Protein AF-A0A2X1XYA1-F1 (afdb_monomer_lite)

Structure (mmCIF, N/CA/C/O backbone):
data_AF-A0A2X1XYA1-F1
#
_entry.id   AF-A0A2X1XYA1-F1
#
loop_
_atom_site.group_PDB
_atom_site.id
_atom_site.type_symbol
_atom_site.label_atom_id
_atom_site.label_alt_id
_atom_site.label_comp_id
_atom_site.label_asym_id
_atom_site.label_entity_id
_atom_site.label_seq_id
_atom_site.pdbx_PDB_ins_code
_atom_site.Cartn_x
_atom_site.Cartn_y
_atom_site.Cartn_z
_atom_site.occupancy
_atom_site.B_iso_or_equiv
_atom_site.auth_seq_id
_atom_site.auth_comp_id
_atom_site.auth_asym_id
_atom_site.auth_atom_id
_atom_site.pdbx_PDB_model_num
ATOM 1 N N . MET A 1 1 ? 36.782 4.237 -52.063 1.00 41.72 1 MET A N 1
ATOM 2 C CA . MET A 1 1 ? 37.119 5.560 -51.490 1.00 41.72 1 MET A CA 1
ATOM 3 C C . MET A 1 1 ? 38.190 5.357 -50.420 1.00 41.72 1 MET A C 1
ATOM 5 O O . MET A 1 1 ? 37.915 4.699 -49.426 1.00 41.72 1 MET A O 1
ATOM 9 N N . ASN A 1 2 ? 39.433 5.783 -50.671 1.00 56.69 2 ASN A N 1
ATOM 10 C CA . ASN A 1 2 ? 40.592 5.457 -49.827 1.00 56.69 2 ASN A CA 1
ATOM 11 C C . ASN A 1 2 ? 40.889 6.638 -48.884 1.00 56.69 2 ASN A C 1
ATOM 13 O O . ASN A 1 2 ? 41.585 7.576 -49.259 1.00 56.69 2 ASN A O 1
ATOM 17 N N . ILE A 1 3 ? 40.294 6.621 -47.689 1.00 61.41 3 ILE A N 1
ATOM 18 C CA . ILE A 1 3 ? 40.472 7.670 -46.668 1.00 61.41 3 ILE A CA 1
ATOM 19 C C . ILE A 1 3 ? 41.936 7.672 -46.209 1.00 61.41 3 ILE A C 1
ATOM 21 O O . ILE A 1 3 ? 42.466 6.617 -45.830 1.00 61.41 3 ILE A O 1
ATOM 25 N N . LYS A 1 4 ? 42.600 8.836 -46.244 1.00 61.94 4 LYS A N 1
ATOM 26 C CA . LYS A 1 4 ? 44.029 8.954 -45.912 1.00 61.94 4 LYS A CA 1
ATOM 27 C C . LYS A 1 4 ? 44.260 8.590 -44.438 1.00 61.94 4 LYS A C 1
ATOM 29 O O . LYS A 1 4 ? 43.433 8.850 -43.568 1.00 61.94 4 LYS A O 1
ATOM 34 N N . ARG A 1 5 ? 45.413 7.985 -44.121 1.00 59.44 5 ARG A N 1
ATOM 35 C CA . ARG A 1 5 ? 45.723 7.427 -42.781 1.00 59.44 5 ARG A CA 1
ATOM 36 C C . ARG A 1 5 ? 45.625 8.457 -41.635 1.00 59.44 5 ARG A C 1
ATOM 38 O O . ARG A 1 5 ? 45.355 8.060 -40.505 1.00 59.44 5 ARG A O 1
ATOM 45 N N . GLY A 1 6 ? 45.810 9.751 -41.923 1.00 60.94 6 GLY A N 1
ATOM 46 C CA . GLY A 1 6 ? 45.627 10.856 -40.968 1.00 60.94 6 GLY A CA 1
ATOM 47 C C . GLY A 1 6 ? 44.160 11.189 -40.667 1.00 60.94 6 GLY A C 1
ATOM 48 O O . GLY A 1 6 ? 43.808 11.394 -39.509 1.00 60.94 6 GLY A O 1
ATOM 49 N N . GLU A 1 7 ? 43.283 11.131 -41.671 1.00 61.81 7 GLU A N 1
ATOM 50 C CA . GLU A 1 7 ? 41.839 11.371 -41.517 1.00 61.81 7 GLU A CA 1
ATOM 51 C C . GLU A 1 7 ? 41.179 10.267 -40.682 1.00 61.81 7 GLU A C 1
ATOM 53 O O . GLU A 1 7 ? 40.334 10.550 -39.838 1.00 61.81 7 GLU A O 1
ATOM 58 N N . LYS A 1 8 ? 41.634 9.010 -40.817 1.00 63.38 8 LYS A N 1
ATOM 59 C CA . LYS A 1 8 ? 41.148 7.895 -39.980 1.00 63.38 8 LYS A CA 1
ATOM 60 C C . LYS A 1 8 ? 41.408 8.112 -38.485 1.00 63.38 8 LYS A C 1
ATOM 62 O O . LYS A 1 8 ? 40.563 7.756 -37.671 1.00 63.38 8 LYS A O 1
ATOM 67 N N . LYS A 1 9 ? 42.553 8.703 -38.114 1.00 68.94 9 LYS A N 1
ATOM 68 C CA . LYS A 1 9 ? 42.864 9.033 -36.710 1.00 68.94 9 LYS A CA 1
ATOM 69 C C . LYS A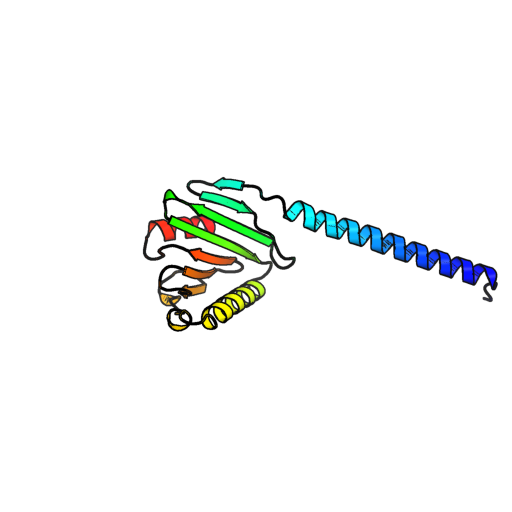 1 9 ? 41.982 10.169 -36.193 1.00 68.94 9 LYS A C 1
ATOM 71 O O . LYS A 1 9 ? 41.521 10.103 -35.060 1.00 68.94 9 LYS A O 1
ATOM 76 N N . PHE A 1 10 ? 41.720 11.170 -37.033 1.00 73.94 10 PHE A N 1
ATOM 77 C CA . PHE A 1 10 ? 40.863 12.302 -36.683 1.00 73.94 10 PHE A CA 1
ATOM 78 C C . PHE A 1 10 ? 39.404 11.877 -36.467 1.00 73.94 10 PHE A C 1
ATOM 80 O O . PHE A 1 10 ? 38.796 12.264 -35.474 1.00 73.94 10 PHE A O 1
ATOM 87 N N . ILE A 1 11 ? 38.875 11.002 -37.331 1.00 78.44 11 ILE A N 1
ATOM 88 C CA . ILE A 1 11 ? 37.535 10.412 -37.176 1.00 78.44 11 ILE A CA 1
ATOM 89 C C . ILE A 1 11 ? 37.436 9.639 -35.855 1.00 78.44 11 ILE A C 1
ATOM 91 O O . ILE A 1 11 ? 36.459 9.785 -35.128 1.00 78.44 11 ILE A O 1
ATOM 95 N N . LEU A 1 12 ? 38.459 8.852 -35.511 1.00 76.50 12 LEU A N 1
ATOM 96 C CA . LEU A 1 12 ? 38.446 8.028 -34.302 1.00 76.50 12 LEU A CA 1
ATOM 97 C C . LEU A 1 12 ? 38.504 8.881 -33.024 1.00 76.50 12 LEU A C 1
ATOM 99 O O . LEU A 1 12 ? 37.744 8.636 -32.092 1.00 76.50 12 LEU A O 1
ATOM 103 N N . ILE A 1 13 ? 39.334 9.929 -33.007 1.00 80.81 13 ILE A N 1
ATOM 104 C CA . ILE A 1 13 ? 39.390 10.899 -31.900 1.00 80.81 13 ILE A CA 1
ATOM 105 C C . ILE A 1 13 ? 38.060 11.655 -31.776 1.00 80.81 13 ILE A C 1
ATOM 107 O O . ILE A 1 13 ? 37.525 11.781 -30.677 1.00 80.81 13 ILE A O 1
ATOM 111 N N . SER A 1 14 ? 37.490 12.103 -32.897 1.00 80.81 14 SER A N 1
ATOM 112 C CA . SER A 1 14 ? 36.190 12.781 -32.924 1.00 80.81 14 SER A CA 1
ATOM 113 C C . SER A 1 14 ? 35.069 11.890 -32.381 1.00 80.81 14 SER A C 1
ATOM 115 O O . SER A 1 14 ? 34.253 12.359 -31.592 1.00 80.81 14 SER A O 1
ATOM 117 N N . MET A 1 15 ? 35.070 10.597 -32.716 1.00 84.38 15 MET A N 1
ATOM 118 C CA . MET A 1 15 ? 34.082 9.639 -32.215 1.00 84.38 15 MET A CA 1
ATOM 119 C C . MET A 1 15 ? 34.188 9.440 -30.697 1.00 84.38 15 MET A C 1
ATOM 121 O O . MET A 1 15 ? 33.169 9.407 -30.013 1.00 84.38 15 MET A O 1
ATOM 125 N N . VAL A 1 16 ? 35.408 9.368 -30.151 1.00 83.75 16 VAL A N 1
ATOM 126 C CA . VAL A 1 16 ? 35.635 9.260 -28.697 1.00 83.75 16 VAL A CA 1
ATOM 127 C C . VAL A 1 16 ? 35.144 10.511 -27.964 1.00 83.75 16 VAL A C 1
ATOM 129 O O . VAL A 1 16 ? 34.486 10.401 -26.930 1.00 83.75 16 VAL A O 1
ATOM 132 N N . ILE A 1 17 ? 35.405 11.699 -28.517 1.00 83.50 17 ILE A N 1
ATOM 133 C CA . ILE A 1 17 ? 34.920 12.968 -27.956 1.00 83.50 17 ILE A CA 1
ATOM 134 C C . ILE A 1 17 ? 33.387 13.021 -27.989 1.00 83.50 17 ILE A C 1
ATOM 136 O O . ILE A 1 17 ? 32.768 13.418 -27.003 1.00 83.50 17 ILE A O 1
ATOM 140 N N . LEU A 1 18 ? 32.767 12.571 -29.084 1.00 84.81 18 LEU A N 1
ATOM 141 C CA . LEU A 1 18 ? 31.311 12.549 -29.230 1.00 84.81 18 LEU A CA 1
ATOM 142 C C . LEU A 1 18 ? 30.649 11.614 -28.208 1.00 84.81 18 LEU A C 1
ATOM 144 O O . LEU A 1 18 ? 29.674 11.996 -27.566 1.00 84.81 18 LEU A O 1
ATOM 148 N N . ILE A 1 19 ? 31.208 10.414 -28.016 1.00 84.12 19 ILE A N 1
ATOM 149 C CA . ILE A 1 19 ? 30.728 9.456 -27.011 1.00 84.12 19 ILE A CA 1
ATOM 150 C C . ILE A 1 19 ? 30.841 10.063 -25.609 1.00 84.12 19 ILE A C 1
ATOM 152 O O . ILE A 1 19 ? 29.881 9.992 -24.850 1.00 84.12 19 ILE A O 1
ATOM 156 N N . SER A 1 20 ? 31.967 10.710 -25.291 1.00 79.69 20 SER A N 1
ATOM 157 C CA . SER A 1 20 ? 32.172 11.384 -24.001 1.00 79.69 20 SER A CA 1
ATOM 158 C C . SER A 1 20 ? 31.161 12.512 -23.756 1.00 79.69 20 SER A C 1
ATOM 160 O O . SER A 1 20 ? 30.633 12.656 -22.656 1.00 79.69 20 SER A O 1
ATOM 162 N N . LEU A 1 21 ? 30.834 13.304 -24.780 1.00 80.50 21 LEU A N 1
ATOM 163 C CA . LEU A 1 21 ? 29.815 14.352 -24.670 1.00 80.50 21 LEU A CA 1
ATOM 164 C C . LEU A 1 21 ? 28.423 13.764 -24.404 1.00 80.50 21 LEU A C 1
ATOM 166 O O . LEU A 1 21 ? 27.725 14.223 -23.502 1.00 80.50 21 LEU A O 1
ATOM 170 N N . ILE A 1 22 ? 28.035 12.724 -25.146 1.00 78.62 22 ILE A N 1
ATOM 171 C CA . ILE A 1 22 ? 26.722 12.079 -25.001 1.00 78.62 22 ILE A CA 1
ATOM 172 C C . ILE A 1 22 ? 26.574 11.433 -23.619 1.00 78.62 22 ILE A C 1
ATOM 174 O O . ILE A 1 22 ? 25.522 11.571 -22.988 1.00 78.62 22 ILE A O 1
ATOM 178 N N . THR A 1 23 ? 27.612 10.756 -23.120 1.00 75.00 23 THR A N 1
ATOM 179 C CA . THR A 1 23 ? 27.566 10.133 -21.791 1.00 75.00 23 THR A CA 1
ATOM 180 C C . THR A 1 23 ? 27.468 11.178 -20.687 1.00 75.00 23 THR A C 1
ATOM 182 O O . THR A 1 23 ? 26.640 11.014 -19.797 1.00 75.00 23 THR A O 1
ATOM 185 N N . ASN A 1 24 ? 28.215 12.285 -20.764 1.00 74.12 24 ASN A N 1
ATOM 186 C CA . ASN A 1 24 ? 28.138 13.356 -19.765 1.00 74.12 24 ASN A CA 1
ATOM 187 C C . ASN A 1 24 ? 26.753 14.025 -19.715 1.00 74.12 24 ASN A C 1
ATOM 189 O O . ASN A 1 24 ? 26.208 14.210 -18.628 1.00 74.12 24 ASN A O 1
ATOM 193 N N . VAL A 1 25 ? 26.139 14.322 -20.867 1.00 72.00 25 VAL A N 1
ATOM 194 C CA . VAL A 1 25 ? 24.772 14.883 -20.921 1.00 72.00 25 VAL A CA 1
ATOM 195 C C . VAL A 1 25 ? 23.742 13.890 -20.370 1.00 72.00 25 VAL A C 1
ATOM 197 O O . VAL A 1 25 ? 22.840 14.263 -19.617 1.00 72.00 25 VAL A O 1
ATOM 200 N N . SER A 1 26 ? 23.891 12.604 -20.692 1.00 65.25 26 SER A N 1
ATOM 201 C CA . SER A 1 26 ? 22.994 11.554 -20.194 1.00 65.25 26 SER A CA 1
ATOM 202 C C . SER A 1 26 ? 23.119 11.370 -18.678 1.00 65.25 26 SER A C 1
ATOM 204 O O . SER A 1 26 ? 22.113 11.249 -17.987 1.00 65.25 26 SER A O 1
ATOM 206 N N . ILE A 1 27 ? 24.340 11.404 -18.138 1.00 71.69 27 ILE A N 1
ATOM 207 C CA . ILE A 1 27 ? 24.586 11.316 -16.693 1.00 71.69 27 ILE A CA 1
ATOM 208 C C . ILE A 1 27 ? 24.001 12.536 -15.978 1.00 71.69 27 ILE A C 1
ATOM 210 O O . ILE A 1 27 ? 23.319 12.367 -14.974 1.00 71.69 27 ILE A O 1
ATOM 214 N N . PHE A 1 28 ? 24.194 13.745 -16.510 1.00 66.44 28 PHE A N 1
ATOM 215 C CA . PHE A 1 28 ? 23.651 14.966 -15.914 1.00 66.44 28 PHE A CA 1
ATOM 216 C C . PHE A 1 28 ? 22.116 14.955 -15.860 1.00 66.44 28 PHE A C 1
ATOM 218 O O . PHE A 1 28 ? 21.537 15.207 -14.810 1.00 66.44 28 PHE A O 1
ATOM 225 N N . THR A 1 29 ? 21.449 14.582 -16.957 1.00 63.75 29 THR A N 1
ATOM 226 C CA . THR A 1 29 ? 19.974 14.495 -17.003 1.00 63.75 29 THR A CA 1
ATOM 227 C C . THR A 1 29 ? 19.400 13.398 -16.107 1.00 63.75 29 THR A C 1
ATOM 229 O O . THR A 1 29 ? 18.295 13.549 -15.584 1.00 63.75 29 THR A O 1
ATOM 232 N N . LEU A 1 30 ? 20.130 12.296 -15.915 1.00 61.66 30 LEU A N 1
ATOM 233 C CA . LEU A 1 30 ? 19.761 11.268 -14.948 1.00 61.66 30 LEU A CA 1
ATOM 234 C C . LEU A 1 30 ? 19.928 11.790 -13.522 1.00 61.66 30 LEU A C 1
ATOM 236 O O . LEU A 1 30 ? 18.967 11.726 -12.762 1.00 61.66 30 LEU A O 1
ATOM 240 N N . ILE A 1 31 ? 21.099 12.337 -13.177 1.00 62.03 31 ILE A N 1
ATOM 241 C CA . ILE A 1 31 ? 21.386 12.865 -11.835 1.00 62.03 31 ILE A CA 1
ATOM 242 C C . ILE A 1 31 ? 20.359 13.923 -11.447 1.00 62.03 31 ILE A C 1
ATOM 244 O O . ILE A 1 31 ? 19.774 13.784 -10.383 1.00 62.03 31 ILE A O 1
ATOM 248 N N . ASP A 1 32 ? 20.076 14.895 -12.315 1.00 57.03 32 ASP A N 1
ATOM 249 C CA . ASP A 1 32 ? 19.114 15.967 -12.042 1.00 57.03 32 ASP A CA 1
ATOM 250 C C . ASP A 1 32 ? 17.717 15.407 -11.711 1.00 57.03 32 ASP A C 1
ATOM 252 O O . ASP A 1 32 ? 17.142 15.705 -10.664 1.00 57.03 32 ASP A O 1
ATOM 256 N N . LYS A 1 33 ? 17.226 14.450 -12.515 1.00 58.03 33 LYS A N 1
ATOM 257 C CA . LYS A 1 33 ? 15.961 13.741 -12.246 1.00 58.03 33 LYS A CA 1
ATOM 258 C C . LYS A 1 33 ? 15.957 12.942 -10.937 1.00 58.03 33 LYS A C 1
ATOM 260 O O . LYS A 1 33 ? 14.875 12.724 -10.385 1.00 58.03 33 LYS A O 1
ATOM 265 N N . PHE A 1 34 ? 17.118 12.478 -10.470 1.00 54.47 34 PHE A N 1
ATOM 266 C CA . PHE A 1 34 ? 17.265 11.769 -9.195 1.00 54.47 34 PHE A CA 1
ATOM 267 C C . PHE A 1 34 ? 17.405 12.734 -8.007 1.00 54.47 34 PHE A C 1
ATOM 269 O O . PHE A 1 34 ? 16.831 12.468 -6.954 1.00 54.47 34 PHE A O 1
ATOM 276 N N . SER A 1 35 ? 18.108 13.863 -8.155 1.00 51.34 35 SER A N 1
ATOM 277 C CA . SER A 1 35 ? 18.333 14.828 -7.072 1.00 51.34 35 SER A CA 1
ATOM 278 C C . SER A 1 35 ? 17.074 15.604 -6.697 1.00 51.34 35 SER A C 1
ATOM 280 O O . SER A 1 35 ? 16.776 15.701 -5.511 1.00 51.34 35 SER A O 1
ATOM 282 N N . THR A 1 36 ? 16.263 16.058 -7.661 1.00 51.28 36 THR A N 1
ATOM 283 C CA . THR A 1 36 ? 14.990 16.746 -7.351 1.00 51.28 36 THR A CA 1
ATOM 284 C C . THR A 1 36 ? 13.933 15.797 -6.767 1.00 51.28 36 THR A C 1
ATOM 286 O O . THR A 1 36 ? 12.901 16.236 -6.271 1.00 51.28 36 THR A O 1
ATOM 289 N N . SER A 1 37 ? 14.145 14.475 -6.824 1.00 50.06 37 SER A N 1
ATOM 290 C CA . SER A 1 37 ? 13.229 13.506 -6.209 1.00 50.06 37 SER A CA 1
ATOM 291 C C . SER A 1 37 ? 13.503 13.235 -4.729 1.00 50.06 37 SER A C 1
ATOM 293 O O . SER A 1 37 ? 12.702 12.542 -4.111 1.00 50.06 37 SER A O 1
ATOM 295 N N . ASN A 1 38 ? 14.603 13.774 -4.190 1.00 48.91 38 ASN A N 1
ATOM 296 C CA . ASN A 1 38 ? 15.087 13.499 -2.835 1.00 48.91 38 ASN A CA 1
ATOM 297 C C . ASN A 1 38 ? 14.912 14.683 -1.867 1.00 48.91 38 ASN A C 1
ATOM 299 O O . ASN A 1 38 ? 15.355 14.597 -0.723 1.00 48.91 38 ASN A O 1
ATOM 303 N N . GLU A 1 39 ? 14.301 15.792 -2.296 1.00 53.09 39 GLU A N 1
ATOM 304 C CA . GLU A 1 39 ? 13.872 16.825 -1.353 1.00 53.09 39 GLU A CA 1
ATOM 305 C C . GLU A 1 39 ? 12.695 16.275 -0.540 1.00 53.09 39 GLU A C 1
ATOM 307 O O . GLU A 1 39 ? 11.625 15.969 -1.073 1.00 53.09 39 GLU A O 1
ATOM 312 N N . ILE A 1 40 ? 12.943 16.089 0.758 1.00 56.09 40 ILE A N 1
ATOM 313 C CA . ILE A 1 40 ? 11.951 15.685 1.752 1.00 56.09 40 ILE A CA 1
ATOM 314 C C . ILE A 1 40 ? 11.046 16.896 1.985 1.00 56.09 40 ILE A C 1
ATOM 316 O O . ILE A 1 40 ? 11.225 17.668 2.925 1.00 56.09 40 ILE A O 1
ATOM 320 N N . GLU A 1 41 ? 10.107 17.107 1.073 1.00 63.16 41 GLU A N 1
ATOM 321 C CA . GLU A 1 41 ? 9.025 18.060 1.267 1.00 63.16 41 GLU A CA 1
ATOM 322 C C . GLU A 1 41 ? 8.018 17.432 2.231 1.00 63.16 41 GLU A C 1
ATOM 324 O O . GLU A 1 41 ? 7.432 16.380 1.947 1.00 63.16 41 GLU A O 1
ATOM 329 N N . SER A 1 42 ? 7.854 18.063 3.394 1.00 74.06 42 SER A N 1
ATOM 330 C CA . SER A 1 42 ? 6.784 17.745 4.327 1.00 74.06 42 SER A CA 1
ATOM 331 C C . SER A 1 42 ? 5.634 18.733 4.147 1.00 74.06 42 SER A C 1
ATOM 333 O O . SER A 1 42 ? 5.821 19.949 4.090 1.00 74.06 42 SER A O 1
ATOM 335 N N . GLN A 1 43 ? 4.421 18.204 4.038 1.00 81.12 43 GLN A N 1
ATOM 336 C CA . GLN A 1 43 ? 3.196 18.978 3.905 1.00 81.12 43 GLN A CA 1
ATOM 337 C C . GLN A 1 43 ? 2.183 18.487 4.933 1.00 81.12 43 GLN A C 1
ATOM 339 O O . GLN A 1 43 ? 1.987 17.286 5.106 1.00 81.12 43 GLN A O 1
ATOM 344 N N . VAL A 1 44 ? 1.500 19.416 5.596 1.00 81.25 44 VAL A N 1
ATOM 345 C CA . VAL A 1 44 ? 0.362 19.076 6.456 1.00 81.25 44 VAL A CA 1
ATOM 346 C C . VAL A 1 44 ? -0.860 18.840 5.568 1.00 81.25 44 VAL A C 1
ATOM 348 O O . VAL A 1 44 ? -1.262 19.728 4.814 1.00 81.25 44 VAL A O 1
ATOM 351 N N . VAL A 1 45 ? -1.435 17.641 5.639 1.00 77.44 45 VAL A N 1
ATOM 352 C CA . VAL A 1 45 ? -2.626 17.227 4.889 1.00 77.44 45 VAL A CA 1
ATOM 353 C C . VAL A 1 45 ? -3.660 16.727 5.893 1.00 77.44 45 VAL A C 1
ATOM 355 O O . VAL A 1 45 ? -3.605 15.585 6.343 1.00 77.44 45 VAL A O 1
ATOM 358 N N . GLY A 1 46 ? -4.593 17.602 6.276 1.00 78.56 46 GLY A N 1
ATOM 359 C CA . GLY A 1 46 ? -5.556 17.301 7.339 1.00 78.56 46 GLY A CA 1
ATOM 360 C C . GLY A 1 46 ? -4.853 17.032 8.673 1.00 78.56 46 GLY A C 1
ATOM 361 O O . GLY A 1 46 ? -4.051 17.851 9.116 1.00 78.56 46 GLY A O 1
ATOM 362 N N . ASP A 1 47 ? -5.139 15.875 9.275 1.00 83.12 47 ASP A N 1
ATOM 363 C CA . ASP A 1 47 ? -4.518 15.400 10.522 1.00 83.12 47 ASP A CA 1
ATOM 364 C C . ASP A 1 47 ? -3.186 14.641 10.292 1.00 83.12 47 ASP A C 1
ATOM 366 O O . ASP A 1 47 ? -2.622 14.088 11.241 1.00 83.12 47 ASP A O 1
ATOM 370 N N . PHE A 1 48 ? -2.670 14.598 9.053 1.00 87.19 48 PHE A N 1
ATOM 371 C CA . PHE A 1 48 ? -1.415 13.923 8.706 1.00 87.19 48 PHE A CA 1
ATOM 372 C C . PHE A 1 48 ? -0.290 14.899 8.378 1.00 87.19 48 PHE A C 1
ATOM 374 O O . PHE A 1 48 ? -0.470 15.908 7.693 1.00 87.19 48 PHE A O 1
ATOM 381 N N . ILE A 1 49 ? 0.918 14.509 8.769 1.00 89.19 49 ILE A N 1
ATOM 382 C CA . ILE A 1 49 ? 2.154 14.999 8.175 1.00 89.19 49 ILE A CA 1
ATOM 383 C C . ILE A 1 49 ? 2.479 14.064 7.011 1.00 89.19 49 ILE A C 1
ATOM 385 O O . ILE A 1 49 ? 2.800 12.892 7.214 1.00 89.19 49 ILE A O 1
ATOM 389 N N . LYS A 1 50 ? 2.360 14.581 5.787 1.00 90.56 50 LYS A N 1
ATOM 390 C CA . LYS A 1 50 ? 2.759 13.894 4.562 1.00 90.56 50 LYS A CA 1
ATOM 391 C C . LYS A 1 50 ? 4.219 14.214 4.272 1.00 90.56 50 LYS A C 1
ATOM 393 O O . LYS A 1 50 ? 4.563 15.379 4.105 1.00 90.56 50 LYS A O 1
ATOM 398 N N . THR A 1 51 ? 5.044 13.191 4.136 1.00 88.75 51 THR A N 1
ATOM 399 C CA . THR A 1 51 ? 6.462 13.301 3.808 1.00 88.75 51 THR A CA 1
ATOM 400 C C . THR A 1 51 ? 6.743 12.521 2.537 1.00 88.75 51 THR A C 1
ATOM 402 O O . THR A 1 51 ? 6.415 11.339 2.439 1.00 88.75 51 THR A O 1
ATOM 405 N N . LYS A 1 52 ? 7.361 13.169 1.552 1.00 86.31 52 LYS A N 1
ATOM 406 C CA . LYS A 1 52 ? 7.773 12.494 0.321 1.00 86.31 52 LYS A CA 1
ATOM 407 C C . LYS A 1 52 ? 8.975 11.588 0.589 1.00 86.31 52 LYS A C 1
ATOM 409 O O . LYS A 1 52 ? 9.972 12.029 1.157 1.00 86.31 52 LYS A O 1
ATOM 414 N N . GLU A 1 53 ? 8.887 10.332 0.171 1.00 82.44 53 GLU A N 1
ATOM 415 C CA . GLU A 1 53 ? 9.974 9.363 0.293 1.00 82.44 53 GLU A CA 1
ATOM 416 C C . GLU A 1 53 ? 10.704 9.145 -1.037 1.00 82.44 53 GLU A C 1
ATOM 418 O O . GLU A 1 53 ? 10.196 9.420 -2.129 1.00 82.44 53 GLU A O 1
ATOM 423 N N . ASN A 1 54 ? 11.914 8.588 -0.942 1.00 76.19 54 ASN A N 1
ATOM 424 C CA . ASN A 1 54 ? 12.707 8.220 -2.108 1.00 76.19 54 ASN A CA 1
ATOM 425 C C . ASN A 1 54 ? 11.930 7.256 -3.009 1.00 76.19 54 ASN A C 1
ATOM 427 O O . ASN A 1 54 ? 11.488 6.185 -2.587 1.00 76.19 54 ASN A O 1
ATOM 431 N N . ARG A 1 55 ? 11.834 7.612 -4.290 1.00 76.62 55 ARG A N 1
ATOM 432 C CA . ARG A 1 55 ? 11.133 6.816 -5.297 1.00 76.62 55 ARG A CA 1
ATOM 433 C C . ARG A 1 55 ? 12.100 6.012 -6.164 1.00 76.62 55 ARG A C 1
ATOM 435 O O . ARG A 1 55 ? 13.208 6.440 -6.476 1.00 76.62 55 ARG A O 1
ATOM 442 N N . SER A 1 56 ? 11.647 4.847 -6.610 1.00 77.62 56 SER A N 1
ATOM 443 C CA . SER A 1 56 ? 12.290 4.069 -7.669 1.00 77.62 56 SER A CA 1
ATOM 444 C C . SER A 1 56 ? 11.845 4.559 -9.054 1.00 77.62 56 SER A C 1
ATOM 446 O O . SER A 1 56 ? 10.806 5.195 -9.209 1.00 77.62 56 SER A O 1
ATOM 448 N N . PHE A 1 57 ? 12.578 4.194 -10.108 1.00 78.19 57 PHE A N 1
ATOM 449 C CA . PHE A 1 57 ? 12.152 4.447 -11.491 1.00 78.19 57 PHE A CA 1
ATOM 450 C C . PHE A 1 57 ? 10.802 3.787 -11.840 1.00 78.19 57 PHE A C 1
ATOM 452 O O . PHE A 1 57 ? 10.100 4.241 -12.746 1.00 78.19 57 PHE A O 1
ATOM 459 N N . LEU A 1 58 ? 10.441 2.707 -11.142 1.00 85.44 58 LEU A N 1
ATOM 460 C CA . LEU A 1 58 ? 9.198 1.956 -11.361 1.00 85.44 58 LEU A CA 1
ATOM 461 C C . LEU A 1 58 ? 7.991 2.534 -10.600 1.00 85.44 58 LEU A C 1
ATOM 463 O O . LEU A 1 58 ? 6.857 2.139 -10.867 1.00 85.44 58 LEU A O 1
ATOM 467 N N . THR A 1 59 ? 8.236 3.470 -9.682 1.00 87.44 59 THR A N 1
ATOM 468 C CA . THR A 1 59 ? 7.217 4.135 -8.859 1.00 87.44 59 THR A CA 1
ATOM 469 C C . THR A 1 59 ? 6.931 5.533 -9.400 1.00 87.44 59 THR A C 1
ATOM 471 O O . THR A 1 59 ? 7.853 6.249 -9.796 1.00 87.44 59 THR A O 1
ATOM 474 N N . GLU A 1 60 ? 5.664 5.927 -9.418 1.00 88.50 60 GLU A N 1
ATOM 475 C CA . GLU A 1 60 ? 5.229 7.284 -9.762 1.00 88.50 60 GLU A CA 1
ATOM 476 C C . GLU A 1 60 ? 5.393 8.216 -8.558 1.00 88.50 60 GLU A C 1
ATOM 478 O O . GLU A 1 60 ? 6.026 9.275 -8.671 1.00 88.50 60 GLU A O 1
ATOM 483 N N . SER A 1 61 ? 4.929 7.761 -7.390 1.00 89.06 61 SER A N 1
ATOM 484 C CA . SER A 1 61 ? 5.098 8.424 -6.098 1.00 89.06 61 SER A CA 1
ATOM 485 C C . SER A 1 61 ? 5.324 7.419 -4.963 1.00 89.06 61 SER A C 1
ATOM 487 O O . SER A 1 61 ? 4.924 6.255 -5.043 1.00 89.06 61 SER A O 1
ATOM 489 N N . CYS A 1 62 ? 5.998 7.887 -3.914 1.00 91.12 62 CYS A N 1
ATOM 490 C CA . CYS A 1 62 ? 6.164 7.193 -2.644 1.00 91.12 62 CYS A CA 1
ATOM 491 C C . CYS A 1 62 ? 6.018 8.251 -1.552 1.00 91.12 62 CYS A C 1
ATOM 493 O O . CYS A 1 62 ? 6.857 9.143 -1.448 1.00 91.12 62 CYS A O 1
ATOM 495 N N . ASP A 1 63 ? 4.928 8.185 -0.800 1.00 93.06 63 ASP A N 1
ATOM 496 C CA . ASP A 1 63 ? 4.571 9.176 0.208 1.00 93.06 63 ASP A CA 1
ATOM 497 C C . ASP A 1 63 ? 4.324 8.464 1.541 1.00 93.06 63 ASP A C 1
ATOM 499 O O . ASP A 1 63 ? 3.665 7.425 1.579 1.00 93.06 63 ASP A O 1
ATOM 503 N N . TYR A 1 64 ? 4.823 9.030 2.633 1.00 93.00 64 TYR A N 1
ATOM 504 C CA . TYR A 1 64 ? 4.552 8.570 3.989 1.00 93.00 64 TYR A CA 1
ATOM 505 C C . TYR A 1 64 ? 3.624 9.553 4.696 1.00 93.00 64 TYR A C 1
ATOM 507 O O . TYR A 1 64 ? 3.908 10.746 4.757 1.00 93.00 64 TYR A O 1
ATOM 515 N N . TYR A 1 65 ? 2.513 9.059 5.224 1.00 92.62 65 TYR A N 1
ATOM 516 C CA . TYR A 1 65 ? 1.522 9.818 5.971 1.00 92.62 65 TYR A CA 1
ATOM 517 C C . TYR A 1 65 ? 1.601 9.386 7.431 1.00 92.62 65 TYR A C 1
ATOM 519 O O . TYR A 1 65 ? 1.415 8.213 7.734 1.00 92.62 65 TYR A O 1
ATOM 527 N N . SER A 1 66 ? 1.864 10.328 8.331 1.00 92.69 66 SER A N 1
ATOM 528 C CA . SER A 1 66 ? 1.941 10.068 9.770 1.00 92.69 66 SER A CA 1
ATOM 529 C C . SER A 1 66 ? 0.943 10.937 10.518 1.00 92.69 66 SER A C 1
ATOM 531 O O . SER A 1 66 ? 0.951 12.155 10.343 1.00 92.69 66 SER A O 1
ATOM 533 N N . SER A 1 67 ? 0.118 10.339 11.372 1.00 90.38 67 SER A N 1
ATOM 534 C CA . SER A 1 67 ? -0.770 11.063 12.282 1.00 90.38 67 SER A CA 1
ATOM 535 C C . SER A 1 67 ? -0.541 10.598 13.714 1.00 90.38 67 SER A C 1
ATOM 537 O O . SER A 1 67 ? -0.921 9.491 14.081 1.00 90.38 67 SER A O 1
ATOM 539 N N . GLU A 1 68 ? 0.049 11.465 14.540 1.00 86.25 68 GLU A N 1
ATOM 540 C CA . GLU A 1 68 ? 0.220 11.196 15.977 1.00 86.25 68 GLU A CA 1
ATOM 541 C C . GLU A 1 68 ? -1.127 11.120 16.705 1.00 86.25 68 GLU A C 1
ATOM 543 O O . GLU A 1 68 ? -1.287 10.376 17.665 1.00 86.25 68 GLU A O 1
ATOM 548 N N . LYS A 1 69 ? -2.122 11.880 16.234 1.00 84.62 69 LYS A N 1
ATOM 549 C CA . LYS A 1 69 ? -3.457 11.943 16.836 1.00 84.62 69 LYS A CA 1
ATOM 550 C C . LYS A 1 69 ? -4.228 10.630 16.692 1.00 84.62 69 LYS A C 1
ATOM 552 O O . LYS A 1 69 ? -5.000 10.292 17.585 1.00 84.62 69 LYS A O 1
ATOM 557 N N . ASN A 1 70 ? -4.033 9.935 15.573 1.00 81.44 70 ASN A N 1
ATOM 558 C CA . ASN A 1 70 ? -4.733 8.695 15.244 1.00 81.44 70 ASN A CA 1
ATOM 559 C C . ASN A 1 70 ? -3.848 7.449 15.416 1.00 81.44 70 ASN A C 1
ATOM 561 O O . ASN A 1 70 ? -4.295 6.369 15.049 1.00 81.44 70 ASN A O 1
ATOM 565 N N . ASP A 1 71 ? -2.615 7.604 15.920 1.00 87.94 71 ASP A N 1
ATOM 566 C CA . ASP A 1 71 ? -1.600 6.540 15.999 1.00 87.94 71 ASP A CA 1
ATOM 567 C C . ASP A 1 71 ? -1.509 5.723 14.694 1.00 87.94 71 ASP A C 1
ATOM 569 O O . ASP A 1 71 ? -1.629 4.500 14.672 1.00 87.94 71 ASP A O 1
ATOM 573 N N . LEU A 1 72 ? -1.402 6.444 13.568 1.00 91.75 72 LEU A N 1
ATOM 574 C CA . LEU A 1 72 ? -1.517 5.873 12.227 1.00 91.75 72 LEU A CA 1
ATOM 575 C C . LEU A 1 72 ? -0.347 6.298 11.338 1.00 91.75 72 LEU A C 1
ATOM 577 O O . LEU A 1 72 ? -0.131 7.490 11.088 1.00 91.75 72 LEU A O 1
ATOM 581 N N . GLY A 1 73 ? 0.365 5.305 10.810 1.00 94.00 73 GLY A N 1
ATOM 582 C CA . GLY A 1 73 ? 1.385 5.451 9.776 1.00 94.00 73 GLY A CA 1
ATOM 583 C C . GLY A 1 73 ? 0.945 4.763 8.488 1.00 94.00 73 GLY A C 1
ATOM 584 O O . GLY A 1 73 ? 0.594 3.589 8.499 1.00 94.00 73 GLY A O 1
ATOM 585 N N . ILE A 1 74 ? 0.963 5.470 7.361 1.00 94.88 74 ILE A N 1
ATOM 586 C CA . ILE A 1 74 ? 0.601 4.911 6.054 1.00 94.88 74 ILE A CA 1
ATOM 587 C C . ILE A 1 74 ? 1.683 5.263 5.050 1.00 94.88 74 ILE A C 1
ATOM 589 O O . ILE A 1 74 ? 1.858 6.420 4.670 1.00 94.88 74 ILE A O 1
ATOM 593 N N . LYS A 1 75 ? 2.376 4.250 4.546 1.00 95.31 75 LYS A N 1
ATOM 594 C CA . LYS A 1 75 ? 3.251 4.388 3.388 1.00 95.31 75 LYS A CA 1
ATOM 595 C C . LYS A 1 75 ? 2.476 4.053 2.123 1.00 95.31 75 LYS A C 1
ATOM 597 O O . LYS A 1 75 ? 2.124 2.900 1.892 1.00 95.31 75 LYS A O 1
ATOM 602 N N . LYS A 1 76 ? 2.245 5.059 1.281 1.00 95.44 76 LYS A N 1
ATOM 603 C CA . LYS A 1 76 ? 1.578 4.939 -0.018 1.00 95.44 76 LYS A CA 1
ATOM 604 C C . LYS A 1 76 ? 2.609 4.877 -1.134 1.00 95.44 76 LYS A C 1
ATOM 606 O O . LYS A 1 76 ? 3.289 5.862 -1.416 1.00 95.44 76 LYS A O 1
ATOM 611 N N . THR A 1 77 ? 2.668 3.745 -1.828 1.00 95.38 77 THR A N 1
ATOM 612 C CA . THR A 1 77 ? 3.478 3.593 -3.041 1.00 95.38 77 THR A CA 1
ATOM 613 C C . THR A 1 77 ? 2.574 3.448 -4.257 1.00 95.38 77 THR A C 1
ATOM 615 O O . THR A 1 77 ? 1.847 2.463 -4.378 1.00 95.38 77 THR A O 1
ATOM 618 N N . VAL A 1 78 ? 2.645 4.404 -5.184 1.00 95.44 78 VAL A N 1
ATOM 619 C CA . VAL A 1 78 ? 1.953 4.336 -6.479 1.00 95.44 78 VAL A CA 1
ATOM 620 C C . VAL A 1 78 ? 2.951 3.894 -7.540 1.00 95.44 78 VAL A C 1
ATOM 622 O O . VAL A 1 78 ? 4.024 4.484 -7.689 1.00 95.44 78 VAL A O 1
ATOM 625 N N . VAL A 1 79 ? 2.618 2.851 -8.292 1.00 93.81 79 VAL A N 1
ATOM 626 C CA . VAL A 1 79 ? 3.464 2.326 -9.372 1.00 93.81 79 VAL A CA 1
ATOM 627 C C . VAL A 1 79 ? 2.814 2.496 -10.738 1.00 93.81 79 VAL A C 1
ATOM 629 O O . VAL A 1 79 ? 1.606 2.667 -10.870 1.00 93.81 79 VAL A O 1
ATOM 632 N N . LYS A 1 80 ? 3.642 2.403 -11.780 1.00 92.06 80 LYS A N 1
ATOM 633 C CA . LYS A 1 80 ? 3.253 2.673 -13.174 1.00 92.06 80 LYS A CA 1
ATOM 634 C C . LYS A 1 80 ? 2.270 1.669 -13.789 1.00 92.06 80 LYS A C 1
ATOM 636 O O . LYS A 1 80 ? 1.797 1.883 -14.899 1.00 92.06 80 LYS A O 1
ATOM 641 N N . SER A 1 81 ? 2.030 0.529 -13.142 1.00 94.19 81 SER A N 1
ATOM 642 C CA . SER A 1 81 ? 1.087 -0.488 -13.627 1.00 94.19 81 SER A CA 1
ATOM 643 C C . SER A 1 81 ? 0.595 -1.382 -12.492 1.00 94.19 81 SER A C 1
ATOM 645 O O . SER A 1 81 ? 1.285 -1.550 -11.486 1.00 94.19 81 SER A O 1
ATOM 647 N N . GLN A 1 82 ? -0.570 -1.996 -12.686 1.00 94.44 82 GLN A N 1
ATOM 648 C CA . GLN A 1 82 ? -1.152 -2.945 -11.737 1.00 94.44 82 GLN A CA 1
ATOM 649 C C . GLN A 1 82 ? -0.278 -4.198 -11.550 1.00 94.44 82 GLN A C 1
ATOM 651 O O . GLN A 1 82 ? -0.078 -4.636 -10.421 1.00 94.44 82 GLN A O 1
ATOM 656 N N . ASP A 1 83 ? 0.345 -4.714 -12.615 1.00 95.94 83 ASP A N 1
ATOM 657 C CA . ASP A 1 83 ? 1.273 -5.853 -12.519 1.00 95.94 83 ASP A CA 1
ATOM 658 C C . ASP A 1 83 ? 2.491 -5.528 -11.644 1.00 95.94 83 ASP A C 1
ATOM 660 O O . ASP A 1 83 ? 2.937 -6.340 -10.830 1.00 95.94 83 ASP A O 1
ATOM 664 N N . LEU A 1 84 ? 3.036 -4.312 -11.769 1.00 95.75 84 LEU A N 1
ATOM 665 C CA . LEU A 1 84 ? 4.114 -3.850 -10.890 1.00 95.75 84 LEU A CA 1
ATOM 666 C C . LEU A 1 84 ? 3.651 -3.741 -9.433 1.00 95.75 84 LEU A C 1
ATOM 668 O O . LEU A 1 84 ? 4.449 -4.013 -8.536 1.00 95.75 84 LEU A O 1
ATOM 672 N N . ALA A 1 85 ? 2.389 -3.376 -9.195 1.00 96.62 85 ALA A N 1
ATOM 673 C CA . ALA A 1 85 ? 1.840 -3.255 -7.846 1.00 96.62 85 ALA A CA 1
ATOM 674 C C . ALA A 1 85 ? 1.703 -4.638 -7.215 1.00 96.62 85 ALA A C 1
ATOM 676 O O . ALA A 1 85 ? 2.159 -4.846 -6.093 1.00 96.62 85 ALA A O 1
ATOM 677 N N . GLY A 1 86 ? 1.190 -5.608 -7.978 1.00 97.19 86 GLY A N 1
ATOM 678 C CA . GLY A 1 86 ? 1.139 -7.010 -7.575 1.00 97.19 86 GLY A CA 1
ATOM 679 C C . GLY A 1 86 ? 2.521 -7.571 -7.234 1.00 97.19 86 GLY A C 1
ATOM 680 O O . GLY A 1 86 ? 2.697 -8.155 -6.168 1.00 97.19 86 GLY A O 1
ATOM 681 N N . ASN A 1 87 ? 3.525 -7.311 -8.077 1.00 96.75 87 ASN A N 1
ATOM 682 C CA . ASN A 1 87 ? 4.905 -7.736 -7.828 1.00 96.75 87 ASN A CA 1
ATOM 683 C C . ASN A 1 87 ? 5.514 -7.092 -6.569 1.00 96.75 87 ASN A C 1
ATOM 685 O O . ASN A 1 87 ? 6.216 -7.758 -5.803 1.00 96.75 87 ASN A O 1
ATOM 689 N N . LEU A 1 88 ? 5.279 -5.793 -6.352 1.00 95.94 88 LEU A N 1
ATOM 690 C CA . LEU A 1 88 ? 5.741 -5.090 -5.153 1.00 95.94 88 LEU A CA 1
ATOM 691 C C . LEU A 1 88 ? 5.073 -5.660 -3.898 1.00 95.94 88 LEU A C 1
ATOM 693 O O . LEU A 1 88 ? 5.769 -5.990 -2.938 1.00 95.94 88 LEU A O 1
ATOM 697 N N . PHE A 1 89 ? 3.752 -5.825 -3.942 1.00 97.31 89 PHE A N 1
ATOM 698 C CA . PHE A 1 89 ? 2.955 -6.403 -2.867 1.00 97.31 89 PHE A CA 1
ATOM 699 C C . PHE A 1 89 ? 3.468 -7.793 -2.481 1.00 97.31 89 PHE A C 1
ATOM 701 O O . PHE A 1 89 ? 3.798 -8.038 -1.323 1.00 97.31 89 PHE A O 1
ATOM 708 N N . GLU A 1 90 ? 3.637 -8.691 -3.453 1.00 97.06 90 GLU A N 1
ATOM 709 C CA . GLU A 1 90 ? 4.121 -10.054 -3.206 1.00 97.06 90 GLU A CA 1
ATOM 710 C C . GLU A 1 90 ? 5.538 -10.081 -2.647 1.00 97.06 90 GLU A C 1
ATOM 712 O O . GLU A 1 90 ? 5.862 -10.903 -1.788 1.00 97.06 90 GLU A O 1
ATOM 717 N N . ARG A 1 91 ? 6.397 -9.162 -3.096 1.00 95.00 91 ARG A N 1
ATOM 718 C CA . ARG A 1 91 ? 7.747 -9.025 -2.552 1.00 95.00 91 ARG A CA 1
ATOM 71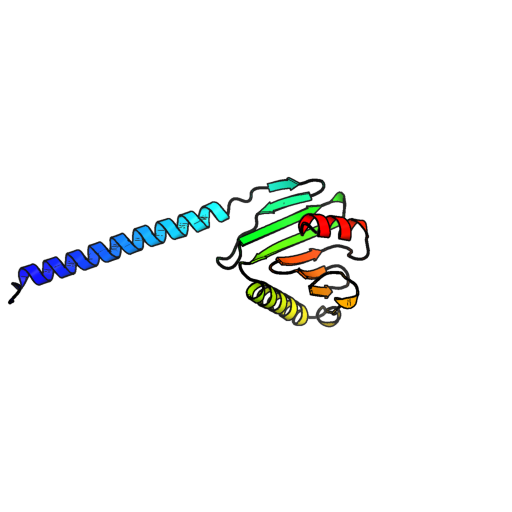9 C C . ARG A 1 91 ? 7.719 -8.606 -1.083 1.00 95.00 91 ARG A C 1
ATOM 721 O O . ARG A 1 91 ? 8.484 -9.169 -0.299 1.00 95.00 91 ARG A O 1
ATOM 728 N N . ILE A 1 92 ? 6.882 -7.635 -0.714 1.00 94.50 92 ILE A N 1
ATOM 729 C CA . ILE A 1 92 ? 6.740 -7.184 0.678 1.00 94.50 92 ILE A CA 1
ATOM 730 C C . ILE A 1 92 ? 6.162 -8.319 1.527 1.00 94.50 92 ILE A C 1
ATOM 732 O O . ILE A 1 92 ? 6.779 -8.709 2.517 1.00 94.50 92 ILE A O 1
ATOM 736 N N . LEU A 1 93 ? 5.073 -8.941 1.074 1.00 94.69 93 LEU A N 1
ATOM 737 C CA . LEU A 1 93 ? 4.432 -10.060 1.759 1.00 94.69 93 LEU A CA 1
ATOM 738 C C . LEU A 1 93 ? 5.402 -11.227 2.004 1.00 94.69 93 LEU A C 1
ATOM 740 O O . LEU A 1 93 ? 5.530 -11.724 3.123 1.00 94.69 93 LEU A O 1
ATOM 744 N N . LYS A 1 94 ? 6.158 -11.628 0.975 1.00 93.38 94 LYS A N 1
ATOM 745 C CA . LYS A 1 94 ? 7.176 -12.683 1.075 1.00 93.38 94 LYS A CA 1
ATOM 746 C C . LYS A 1 94 ? 8.281 -12.331 2.066 1.00 93.38 94 LYS A C 1
ATOM 748 O O . LYS A 1 94 ? 8.837 -13.229 2.696 1.00 93.38 94 LYS A O 1
ATOM 753 N N . ASN A 1 95 ? 8.633 -11.053 2.186 1.00 91.44 95 ASN A N 1
ATOM 754 C CA . ASN A 1 95 ? 9.597 -10.611 3.185 1.00 91.44 95 ASN A CA 1
ATOM 755 C C . ASN A 1 95 ? 9.011 -10.707 4.597 1.00 91.44 95 ASN A C 1
ATOM 757 O O . ASN A 1 95 ? 9.710 -11.188 5.486 1.00 91.44 95 ASN A O 1
ATOM 761 N N . SER A 1 96 ? 7.744 -10.335 4.797 1.00 89.94 96 SER A N 1
ATOM 762 C CA . SER A 1 96 ? 7.052 -10.476 6.086 1.00 89.94 96 SER A CA 1
ATOM 763 C C . SER A 1 96 ? 6.963 -11.940 6.526 1.00 89.94 96 SER A C 1
ATOM 765 O O . SER A 1 96 ? 7.359 -12.268 7.642 1.00 89.94 96 SER A O 1
ATOM 767 N N . MET A 1 97 ? 6.615 -12.855 5.614 1.00 89.50 97 MET A N 1
ATOM 768 C CA . MET A 1 97 ? 6.577 -14.307 5.874 1.00 89.50 97 MET A CA 1
ATOM 769 C C . MET A 1 97 ? 7.942 -14.925 6.217 1.00 89.50 97 MET A C 1
ATOM 771 O O . MET A 1 97 ? 8.014 -16.051 6.699 1.00 89.50 97 MET A O 1
ATOM 775 N N . LYS A 1 98 ? 9.047 -14.228 5.939 1.00 89.88 98 LYS A N 1
ATOM 776 C CA . LYS A 1 98 ? 10.405 -14.701 6.239 1.00 89.88 98 LYS A CA 1
ATOM 777 C C . LYS A 1 98 ? 10.969 -14.134 7.536 1.00 89.88 98 LYS A C 1
ATOM 779 O O . LYS A 1 98 ? 12.092 -14.484 7.898 1.00 89.88 98 LYS A O 1
ATOM 784 N N . ARG A 1 99 ? 10.243 -13.247 8.224 1.00 84.50 99 ARG A N 1
ATOM 785 C CA . ARG A 1 99 ? 10.722 -12.657 9.475 1.00 84.50 99 ARG A CA 1
ATOM 786 C C . ARG A 1 99 ? 10.623 -13.683 10.613 1.00 84.50 99 ARG A C 1
ATOM 788 O O . ARG A 1 99 ? 9.526 -14.185 10.869 1.00 84.50 99 ARG A O 1
ATOM 795 N N . PRO A 1 100 ? 11.733 -13.984 11.317 1.00 79.44 100 PRO A N 1
ATOM 796 C CA . PRO A 1 100 ? 11.697 -14.837 12.502 1.00 79.44 100 PRO A CA 1
ATOM 797 C C . PRO A 1 100 ? 10.664 -14.322 13.508 1.00 79.44 100 PRO A C 1
ATOM 799 O O . PRO A 1 100 ? 10.585 -13.112 13.723 1.00 79.44 100 PRO A O 1
ATOM 802 N N . TYR A 1 101 ? 9.889 -15.231 14.104 1.00 78.06 101 TYR A N 1
ATOM 803 C CA . TYR A 1 101 ? 8.869 -14.941 15.128 1.00 78.06 101 TYR A CA 1
ATOM 804 C C . TYR A 1 101 ? 7.697 -14.050 14.688 1.00 78.06 101 TYR A C 1
ATOM 806 O O . TYR A 1 101 ? 6.865 -13.714 15.519 1.00 78.06 101 TYR A O 1
ATOM 814 N N . ARG A 1 102 ? 7.621 -13.637 13.414 1.00 80.06 102 ARG A N 1
ATOM 815 C CA . ARG A 1 102 ? 6.506 -12.819 12.896 1.00 80.06 102 ARG A CA 1
ATOM 816 C C . ARG A 1 102 ? 5.748 -13.451 11.735 1.00 80.06 102 ARG A C 1
ATOM 818 O O . ARG A 1 102 ? 4.634 -13.039 11.436 1.00 80.06 102 ARG A O 1
ATOM 825 N N . ALA A 1 103 ? 6.337 -14.460 11.097 1.00 84.12 103 ALA A N 1
ATOM 826 C CA . ALA A 1 103 ? 5.744 -15.149 9.957 1.00 84.12 103 ALA A CA 1
ATOM 827 C C . ALA A 1 103 ? 4.357 -15.749 10.254 1.00 84.12 103 ALA A C 1
ATOM 829 O O . ALA A 1 103 ? 3.514 -15.793 9.366 1.00 84.12 103 ALA A O 1
ATOM 830 N N . GLU A 1 104 ? 4.121 -16.187 11.492 1.00 85.25 104 GLU A N 1
ATOM 831 C CA . GLU A 1 104 ? 2.857 -16.784 11.945 1.00 85.25 104 GLU A CA 1
ATOM 832 C C . GLU A 1 104 ? 1.684 -15.801 12.021 1.00 85.25 104 GLU A C 1
ATOM 834 O O . GLU A 1 104 ? 0.537 -16.224 11.903 1.00 85.25 104 GLU A O 1
ATOM 839 N N . PHE A 1 105 ? 1.957 -14.499 12.146 1.00 86.94 105 PHE A N 1
ATOM 840 C CA . PHE A 1 105 ? 0.923 -13.460 12.137 1.00 86.94 105 PHE A CA 1
ATOM 841 C C . PHE A 1 105 ? 0.507 -13.055 10.722 1.00 86.94 105 PHE A C 1
ATOM 843 O O . PHE A 1 105 ? -0.482 -12.344 10.550 1.00 86.94 105 PHE A O 1
ATOM 850 N N . VAL A 1 106 ? 1.244 -13.496 9.694 1.00 92.19 106 VAL A N 1
ATOM 851 C CA . VAL A 1 106 ? 0.930 -13.140 8.313 1.00 92.19 106 VAL A CA 1
ATOM 852 C C . VAL A 1 106 ? -0.330 -13.870 7.867 1.00 92.19 106 VAL A C 1
ATOM 854 O O . VAL A 1 106 ? -0.325 -15.090 7.695 1.00 92.19 106 VAL A O 1
ATOM 857 N N . LYS A 1 107 ? -1.409 -13.119 7.648 1.00 94.19 107 LYS A N 1
ATOM 858 C CA . LYS A 1 107 ? -2.732 -13.681 7.365 1.00 94.19 107 LYS A CA 1
ATOM 859 C C . LYS A 1 107 ? -3.458 -12.888 6.288 1.00 94.19 107 LYS A C 1
ATOM 861 O O . LYS A 1 107 ? -3.476 -11.663 6.333 1.00 94.19 107 LYS A O 1
ATOM 866 N N . ASP A 1 108 ? -4.083 -13.605 5.359 1.00 95.69 108 ASP A N 1
ATOM 867 C CA . ASP A 1 108 ? -5.000 -13.025 4.378 1.00 95.69 108 ASP A CA 1
ATOM 868 C C . ASP A 1 108 ? -6.327 -12.655 5.056 1.00 95.69 108 ASP A C 1
ATOM 870 O O . ASP A 1 108 ? -6.953 -13.494 5.711 1.00 95.69 108 ASP A O 1
ATOM 874 N N . ILE A 1 109 ? -6.731 -11.395 4.914 1.00 94.94 109 ILE A N 1
ATOM 875 C CA . ILE A 1 109 ? -8.000 -10.848 5.410 1.00 94.94 109 ILE A CA 1
ATOM 876 C C . ILE A 1 109 ? -8.765 -10.118 4.297 1.00 94.94 109 ILE A C 1
ATOM 878 O O . ILE A 1 109 ? -9.621 -9.282 4.574 1.00 94.94 109 ILE A O 1
ATOM 882 N N . SER A 1 110 ? -8.452 -10.415 3.032 1.00 95.75 110 SER A N 1
ATOM 883 C CA . SER A 1 110 ? -8.972 -9.687 1.869 1.00 95.75 110 SER A CA 1
ATOM 884 C C . SER A 1 110 ? -10.500 -9.708 1.781 1.00 95.75 110 SER A C 1
ATOM 886 O O . SER A 1 110 ? -11.089 -8.719 1.372 1.00 95.75 110 SER A O 1
ATOM 888 N N . GLU A 1 111 ? -11.158 -10.788 2.212 1.00 94.56 111 GLU A N 1
ATOM 889 C CA . GLU A 1 111 ? -12.628 -10.902 2.185 1.00 94.56 111 GLU A CA 1
ATOM 890 C C . GLU A 1 111 ? -13.344 -9.890 3.099 1.00 94.56 111 GLU A C 1
ATOM 892 O O . GLU A 1 111 ? -14.528 -9.619 2.905 1.00 94.56 111 GLU A O 1
ATOM 897 N N . THR A 1 112 ? -12.640 -9.324 4.083 1.00 93.94 112 THR A N 1
ATOM 898 C CA . THR A 1 112 ? -13.210 -8.392 5.066 1.00 93.94 112 THR A CA 1
ATOM 89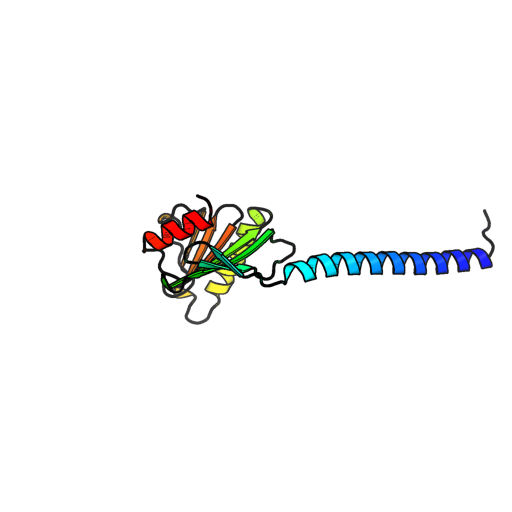9 C C . THR A 1 112 ? -13.201 -6.938 4.581 1.00 93.94 112 THR A C 1
ATOM 901 O O . THR A 1 112 ? -13.945 -6.117 5.113 1.00 93.94 112 THR A O 1
ATOM 904 N N . TYR A 1 113 ? -12.384 -6.597 3.578 1.00 92.31 113 TYR A N 1
ATOM 905 C CA . TYR A 1 113 ? -12.123 -5.212 3.175 1.00 92.31 113 TYR A CA 1
ATOM 906 C C . TYR A 1 113 ? -12.375 -4.993 1.675 1.00 92.31 113 TYR A C 1
ATOM 908 O O . TYR A 1 113 ? -12.212 -5.914 0.880 1.00 92.31 113 TYR A O 1
ATOM 916 N N . PRO A 1 114 ? -12.729 -3.770 1.238 1.00 92.50 114 PRO A N 1
ATOM 917 C CA . PRO A 1 114 ? -13.110 -3.489 -0.151 1.00 92.50 114 PRO A CA 1
ATOM 918 C C . PRO A 1 114 ? -11.914 -3.331 -1.117 1.00 92.50 114 PRO A C 1
ATOM 920 O O . PRO A 1 114 ? -12.039 -2.684 -2.157 1.00 92.50 114 PRO A O 1
ATOM 923 N N . TYR A 1 115 ? -10.745 -3.875 -0.777 1.00 95.19 115 TYR A N 1
ATOM 924 C CA . TYR A 1 115 ? -9.505 -3.733 -1.549 1.00 95.19 115 TYR A CA 1
ATOM 925 C C . TYR A 1 115 ? -9.187 -5.011 -2.335 1.00 95.19 115 TYR A C 1
ATOM 927 O O . TYR A 1 115 ? -9.723 -6.074 -2.037 1.00 95.19 115 TYR A O 1
ATOM 935 N N . ASP A 1 116 ? -8.280 -4.938 -3.316 1.00 96.25 116 ASP A N 1
ATOM 936 C CA . ASP A 1 116 ? -7.949 -6.106 -4.149 1.00 96.25 116 ASP A CA 1
ATOM 937 C C . ASP A 1 116 ? -7.318 -7.230 -3.316 1.00 96.25 116 ASP A C 1
ATOM 939 O O . ASP A 1 116 ? -7.614 -8.406 -3.524 1.00 96.25 116 ASP A O 1
ATOM 943 N N . ARG A 1 117 ? -6.415 -6.868 -2.393 1.00 97.50 117 ARG A N 1
ATOM 944 C CA . ARG A 1 117 ? -5.837 -7.769 -1.384 1.00 97.50 117 ARG A CA 1
ATOM 945 C C . ARG A 1 117 ? -5.554 -7.006 -0.097 1.00 97.50 117 ARG A C 1
ATOM 947 O O . ARG A 1 117 ? -5.138 -5.850 -0.144 1.00 97.50 117 ARG A O 1
ATOM 954 N N . THR A 1 118 ? -5.734 -7.647 1.052 1.00 96.81 118 THR A N 1
ATOM 955 C CA . THR A 1 118 ? -5.405 -7.093 2.376 1.00 96.81 118 THR A CA 1
ATOM 956 C C . THR A 1 118 ? -4.833 -8.190 3.260 1.00 96.81 118 THR A C 1
ATOM 958 O O . THR A 1 118 ? -5.427 -9.256 3.401 1.00 96.81 118 THR A O 1
ATOM 961 N N . TYR A 1 119 ? -3.658 -7.943 3.831 1.00 95.88 119 TYR A N 1
ATOM 962 C CA . TYR A 1 119 ? -2.937 -8.897 4.667 1.00 95.88 119 TYR A CA 1
ATOM 963 C C . TYR A 1 119 ? -2.532 -8.262 5.988 1.00 95.88 119 TYR A C 1
ATOM 965 O O . TYR A 1 119 ? -2.053 -7.133 6.006 1.00 95.88 119 TYR A O 1
ATOM 973 N N . ILE A 1 120 ? -2.627 -9.028 7.068 1.00 93.50 120 ILE A N 1
ATOM 974 C CA . ILE A 1 120 ? -1.896 -8.760 8.308 1.00 93.50 120 ILE A CA 1
ATOM 975 C C . ILE A 1 120 ? -0.440 -9.172 8.073 1.00 93.50 120 ILE A C 1
ATOM 977 O O . ILE A 1 120 ? -0.187 -10.201 7.444 1.00 93.50 120 ILE A O 1
ATOM 981 N N . THR A 1 121 ? 0.526 -8.376 8.530 1.00 90.12 121 THR A N 1
ATOM 982 C CA . THR A 1 121 ? 1.966 -8.618 8.304 1.00 90.12 121 THR A CA 1
ATOM 983 C C . THR A 1 121 ? 2.828 -8.621 9.568 1.00 90.12 121 THR A C 1
ATOM 985 O O . THR A 1 121 ? 3.952 -9.129 9.533 1.00 90.12 121 THR A O 1
ATOM 988 N N . SER A 1 122 ? 2.299 -8.113 10.677 1.00 84.00 122 SER A N 1
ATOM 989 C CA . SER A 1 122 ? 2.841 -8.205 12.039 1.00 84.00 122 SER A CA 1
ATOM 990 C C . SER A 1 122 ? 1.671 -8.445 12.998 1.00 84.00 122 SER A C 1
ATOM 992 O O . SER A 1 122 ? 0.534 -8.393 12.547 1.00 84.00 122 SER A O 1
ATOM 994 N N . ASP A 1 123 ? 1.926 -8.737 14.275 1.00 75.56 123 ASP A N 1
ATOM 995 C CA . ASP A 1 123 ? 0.912 -9.043 15.303 1.00 75.56 123 ASP A CA 1
ATOM 996 C C . ASP A 1 123 ? -0.159 -7.936 15.430 1.00 75.56 123 ASP A C 1
ATOM 998 O O . ASP A 1 123 ? -0.028 -7.022 16.229 1.00 75.56 123 ASP A O 1
ATOM 1002 N N . GLN A 1 124 ? -1.168 -7.974 14.553 1.00 66.12 124 GLN A N 1
ATOM 1003 C CA . GLN A 1 124 ? -2.332 -7.078 14.443 1.00 66.12 124 GLN A CA 1
ATOM 1004 C C . GLN A 1 124 ? -2.070 -5.563 14.316 1.00 66.12 124 GLN A C 1
ATOM 1006 O O . GLN A 1 124 ? -3.020 -4.787 14.239 1.00 66.12 124 GLN A O 1
ATOM 1011 N N . GLU A 1 125 ? -0.814 -5.137 14.221 1.00 81.81 125 GLU A N 1
ATOM 1012 C CA . GLU A 1 125 ? -0.443 -3.717 14.139 1.00 81.81 125 GLU A CA 1
ATOM 1013 C C . GLU A 1 125 ? -0.102 -3.256 12.717 1.00 81.81 125 GLU A C 1
ATOM 1015 O O . GLU A 1 125 ? -0.281 -2.082 12.400 1.00 81.81 125 GLU A O 1
ATOM 1020 N N . ASP A 1 126 ? 0.350 -4.171 11.850 1.00 92.06 126 ASP A N 1
ATOM 1021 C CA . ASP A 1 126 ? 0.816 -3.836 10.502 1.00 92.06 126 ASP A CA 1
ATOM 1022 C C . ASP A 1 126 ? 0.027 -4.574 9.423 1.00 92.06 126 ASP A C 1
ATOM 1024 O O . ASP A 1 126 ? -0.051 -5.809 9.409 1.00 92.06 126 ASP A O 1
ATOM 1028 N N . TYR A 1 127 ? -0.449 -3.824 8.439 1.00 95.12 127 TYR A N 1
ATOM 1029 C CA . TYR A 1 127 ? -1.266 -4.299 7.337 1.00 95.12 127 TYR A CA 1
ATOM 1030 C C . TYR A 1 127 ? -0.641 -3.938 5.993 1.00 95.12 127 TYR A C 1
ATOM 1032 O O . TYR A 1 127 ? 0.005 -2.904 5.823 1.00 95.12 127 TYR A O 1
ATOM 1040 N N . LEU A 1 128 ? -0.863 -4.798 5.008 1.00 96.94 128 LEU A N 1
ATOM 1041 C CA . LEU A 1 128 ? -0.445 -4.599 3.631 1.00 96.94 128 LEU A CA 1
ATOM 1042 C C . LEU A 1 128 ? -1.672 -4.646 2.729 1.00 96.94 128 LEU A C 1
ATOM 1044 O O . LEU A 1 128 ? -2.366 -5.662 2.676 1.00 96.94 128 LEU A O 1
ATOM 1048 N N . ILE A 1 129 ? -1.915 -3.561 2.000 1.00 97.44 129 ILE A N 1
ATOM 1049 C CA . ILE A 1 129 ? -3.093 -3.389 1.147 1.00 97.44 129 ILE A CA 1
ATOM 1050 C C . ILE A 1 129 ? -2.647 -3.219 -0.302 1.00 97.44 129 ILE A C 1
ATOM 1052 O O . ILE A 1 129 ? -1.744 -2.436 -0.600 1.00 97.44 129 ILE A O 1
ATOM 1056 N N . LEU A 1 130 ? -3.299 -3.941 -1.209 1.00 97.81 130 LEU A N 1
ATOM 1057 C CA . LEU A 1 130 ? -3.218 -3.723 -2.648 1.00 97.81 130 LEU A CA 1
ATOM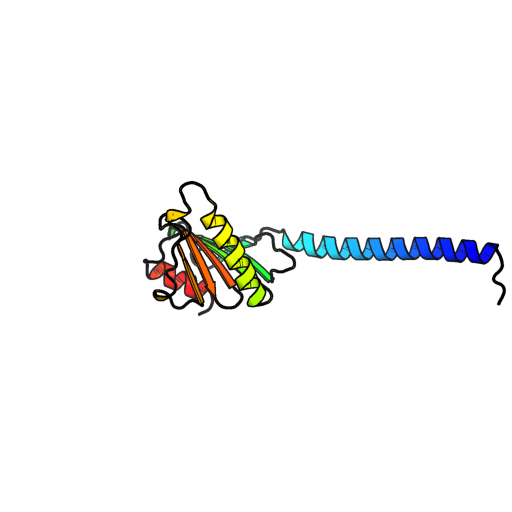 1058 C C . LEU A 1 130 ? -4.537 -3.135 -3.132 1.00 97.81 130 LEU A C 1
ATOM 1060 O O . LEU A 1 130 ? -5.594 -3.725 -2.910 1.00 97.81 130 LEU A O 1
ATOM 1064 N N . TYR A 1 131 ? -4.458 -2.013 -3.838 1.00 97.12 131 TYR A N 1
ATOM 1065 C CA . TYR A 1 131 ? -5.607 -1.419 -4.504 1.00 97.12 131 TYR A CA 1
ATOM 1066 C C . TYR A 1 131 ? -5.189 -0.826 -5.852 1.00 97.12 131 TYR A C 1
ATOM 1068 O O . TYR A 1 131 ? -4.486 0.184 -5.918 1.00 97.12 131 TYR A O 1
ATOM 1076 N N . LYS A 1 132 ? -5.604 -1.464 -6.949 1.00 95.75 132 LYS A N 1
ATOM 1077 C CA . LYS A 1 132 ? -5.214 -1.133 -8.326 1.00 95.75 132 LYS A CA 1
ATOM 1078 C C . LYS A 1 132 ? -3.687 -1.098 -8.473 1.00 95.75 132 LYS A C 1
ATOM 1080 O O . LYS A 1 132 ? -3.007 -2.105 -8.295 1.00 95.75 132 LYS A O 1
ATOM 1085 N N . ASN A 1 133 ? -3.129 0.059 -8.820 1.00 96.06 133 ASN A N 1
ATOM 1086 C CA . ASN A 1 133 ? -1.695 0.294 -8.960 1.00 96.06 133 ASN A CA 1
ATOM 1087 C C . ASN A 1 133 ? -1.050 0.890 -7.691 1.00 96.06 133 ASN A C 1
ATOM 1089 O O . ASN A 1 133 ? 0.050 1.443 -7.766 1.00 96.06 133 ASN A O 1
ATOM 1093 N N . VAL A 1 134 ? -1.723 0.800 -6.542 1.00 97.12 134 VAL A N 1
ATOM 1094 C CA . VAL A 1 134 ? -1.276 1.349 -5.258 1.00 97.12 134 VAL A CA 1
ATOM 1095 C C . VAL A 1 134 ? -1.034 0.222 -4.259 1.00 97.12 134 VAL A C 1
ATOM 1097 O O . VAL A 1 134 ? -1.851 -0.686 -4.118 1.00 97.12 134 VAL A O 1
ATOM 1100 N N . VAL A 1 135 ? 0.088 0.302 -3.548 1.00 97.50 135 VAL A N 1
ATOM 1101 C CA . VAL A 1 135 ? 0.405 -0.552 -2.398 1.00 97.50 135 VAL A CA 1
ATOM 1102 C C . VAL A 1 135 ? 0.493 0.329 -1.158 1.00 97.50 135 VAL A C 1
ATOM 1104 O O . VAL A 1 135 ? 1.233 1.318 -1.170 1.00 97.50 135 VAL A O 1
ATOM 1107 N N . LEU A 1 136 ? -0.251 -0.027 -0.110 1.00 97.25 136 LEU A N 1
ATOM 1108 C CA . LEU A 1 136 ? -0.159 0.614 1.200 1.00 97.25 136 LEU A CA 1
ATOM 1109 C C . LEU A 1 136 ? 0.474 -0.332 2.215 1.00 97.25 136 LEU A C 1
ATOM 1111 O O . LEU A 1 136 ? 0.016 -1.463 2.365 1.00 97.25 136 LEU A O 1
ATOM 1115 N N . GLU A 1 137 ? 1.478 0.154 2.937 1.00 96.19 137 GLU A N 1
ATOM 1116 C CA . GLU A 1 137 ? 1.933 -0.437 4.200 1.00 96.19 137 GLU A CA 1
ATOM 1117 C C . GLU A 1 137 ? 1.360 0.440 5.321 1.00 96.19 137 GLU A C 1
ATOM 1119 O O . GLU A 1 137 ? 1.664 1.633 5.386 1.00 96.19 137 GLU A O 1
ATOM 1124 N N . VAL A 1 138 ? 0.469 -0.122 6.134 1.00 95.56 138 VAL A N 1
ATOM 1125 C CA . VAL A 1 138 ? -0.304 0.592 7.157 1.00 95.56 138 VAL A CA 1
ATOM 1126 C C . VAL A 1 138 ? 0.100 0.074 8.530 1.00 95.56 138 VAL A C 1
ATOM 1128 O O . VAL A 1 138 ? -0.061 -1.111 8.790 1.00 95.56 138 VAL A O 1
ATOM 1131 N N . SER A 1 139 ? 0.573 0.954 9.403 1.00 93.88 139 SER A N 1
ATOM 1132 C CA . SER A 1 139 ? 0.785 0.686 10.827 1.00 93.88 139 SER A CA 1
ATOM 1133 C C . SER A 1 139 ? -0.298 1.414 11.617 1.00 93.88 139 SER A C 1
ATOM 1135 O O . SER A 1 139 ? -0.323 2.644 11.627 1.00 93.88 139 SER A O 1
ATOM 1137 N N . GLY A 1 140 ? -1.220 0.664 12.214 1.00 90.75 140 GLY A N 1
ATOM 1138 C CA . GLY A 1 140 ? -2.401 1.179 12.914 1.00 90.75 140 GLY A CA 1
ATOM 1139 C C . GLY A 1 140 ? -3.587 0.217 12.817 1.00 90.75 140 GLY A C 1
ATOM 1140 O O . GLY A 1 140 ? -3.535 -0.767 12.086 1.00 90.75 140 GLY A O 1
ATOM 1141 N N . ASN A 1 141 ? -4.673 0.481 13.544 1.00 90.06 141 ASN A N 1
ATOM 1142 C CA . ASN A 1 141 ? -5.786 -0.465 13.668 1.00 90.06 141 ASN A CA 1
ATOM 1143 C C . ASN A 1 141 ? -6.814 -0.355 12.520 1.00 90.06 141 ASN A C 1
ATOM 1145 O O . ASN A 1 141 ? -7.617 0.575 12.501 1.00 90.06 141 ASN A O 1
ATOM 1149 N N . LEU A 1 142 ? -6.858 -1.337 11.608 1.00 89.81 142 LEU A N 1
ATOM 1150 C CA . LEU A 1 142 ? -7.867 -1.398 10.535 1.00 89.81 142 LEU A CA 1
ATOM 1151 C C . LEU A 1 142 ? -9.296 -1.718 11.010 1.00 89.81 142 LEU A C 1
ATOM 1153 O O . LEU A 1 142 ? -10.226 -1.619 10.209 1.00 89.81 142 LEU A O 1
ATOM 1157 N N . GLU A 1 143 ? -9.505 -2.130 12.261 1.00 88.88 143 GLU A N 1
ATOM 1158 C CA . GLU A 1 143 ? -10.853 -2.295 12.826 1.00 88.88 143 GLU A CA 1
ATOM 1159 C C . GLU A 1 143 ? -11.493 -0.949 13.207 1.00 88.88 143 GLU A C 1
ATOM 1161 O O . GLU A 1 143 ? -12.710 -0.876 13.365 1.00 88.88 143 GLU A O 1
ATOM 1166 N N . ASP A 1 144 ? -10.701 0.124 13.329 1.00 90.00 144 ASP A N 1
ATOM 1167 C CA . ASP A 1 144 ? -11.215 1.470 13.589 1.00 90.00 144 ASP A CA 1
ATOM 1168 C C . ASP A 1 144 ? -11.816 2.073 12.308 1.00 90.00 144 ASP A C 1
ATOM 1170 O O . ASP A 1 144 ? -11.126 2.285 11.305 1.00 90.00 144 ASP A O 1
ATOM 1174 N N . GLU A 1 145 ? -13.111 2.395 12.351 1.00 90.44 145 GLU A N 1
ATOM 1175 C CA . GLU A 1 145 ? -13.838 3.039 11.250 1.00 90.44 145 GLU A CA 1
ATOM 1176 C C . GLU A 1 145 ? -13.156 4.334 10.783 1.00 90.44 145 GLU A C 1
ATOM 1178 O O . GLU A 1 145 ? -13.079 4.594 9.583 1.00 90.44 145 GLU A O 1
ATOM 1183 N N . LYS A 1 146 ? -12.576 5.121 11.700 1.00 89.38 146 LYS A N 1
ATOM 1184 C CA . LYS A 1 146 ? -11.868 6.359 11.341 1.00 89.38 146 LYS A CA 1
ATOM 1185 C C . LYS A 1 146 ? -10.599 6.081 10.550 1.00 89.38 146 LYS A C 1
ATOM 1187 O O . LYS A 1 146 ? -10.286 6.819 9.620 1.00 89.38 146 LYS A O 1
ATOM 1192 N N . VAL A 1 147 ? -9.868 5.022 10.902 1.00 89.69 147 VAL A N 1
ATOM 1193 C CA . VAL A 1 147 ? -8.673 4.605 10.156 1.00 89.69 147 VAL A CA 1
ATOM 1194 C C . VAL A 1 147 ? -9.070 4.193 8.741 1.00 89.69 147 VAL A C 1
ATOM 1196 O O . VAL A 1 147 ? -8.409 4.594 7.784 1.00 89.69 147 VAL A O 1
ATOM 1199 N N . GLN A 1 148 ? -10.180 3.467 8.585 1.00 91.25 148 GLN A N 1
ATOM 1200 C CA . GLN A 1 148 ? -10.686 3.106 7.260 1.00 91.25 148 GLN A CA 1
ATOM 1201 C C . GLN A 1 148 ? -11.093 4.330 6.432 1.00 91.25 148 GLN A C 1
ATOM 1203 O O . GLN A 1 148 ? -10.738 4.404 5.255 1.00 91.25 148 GLN A O 1
ATOM 1208 N N . GLU A 1 149 ? -11.772 5.311 7.033 1.00 90.56 149 GLU A N 1
ATOM 1209 C CA . GLU A 1 149 ? -12.118 6.569 6.360 1.00 90.56 149 GLU A CA 1
ATOM 1210 C C . GLU A 1 149 ? -10.876 7.344 5.901 1.00 90.56 149 GLU A C 1
ATOM 1212 O O . GLU A 1 149 ? -10.842 7.853 4.780 1.00 90.56 149 GLU A O 1
ATOM 1217 N N . GLU A 1 150 ? -9.838 7.437 6.737 1.00 90.69 150 GLU A N 1
ATOM 1218 C CA . GLU A 1 150 ? -8.590 8.114 6.362 1.00 90.69 150 GLU A CA 1
ATOM 1219 C C . GLU A 1 150 ? -7.845 7.373 5.243 1.00 90.69 150 GLU A C 1
ATOM 1221 O O . GLU A 1 150 ? -7.344 8.003 4.307 1.00 90.69 150 GLU A O 1
ATOM 1226 N N . ILE A 1 151 ? -7.824 6.037 5.271 1.00 91.56 151 ILE A N 1
ATOM 1227 C CA . ILE A 1 151 ? -7.252 5.231 4.184 1.00 91.56 151 ILE A CA 1
ATOM 1228 C C . ILE A 1 151 ? -8.026 5.450 2.882 1.00 91.56 151 ILE A C 1
ATOM 1230 O O . ILE A 1 151 ? -7.402 5.645 1.838 1.00 91.56 151 ILE A O 1
ATOM 1234 N N . ALA A 1 152 ? -9.360 5.470 2.932 1.00 91.31 152 ALA A N 1
ATOM 1235 C CA . ALA A 1 152 ? -10.200 5.726 1.766 1.00 91.31 152 ALA A CA 1
ATOM 1236 C C . ALA A 1 152 ? -9.922 7.114 1.164 1.00 91.31 152 ALA A C 1
ATOM 1238 O O . ALA A 1 152 ? -9.665 7.227 -0.035 1.00 91.31 152 ALA A O 1
ATOM 1239 N N . LYS A 1 153 ? -9.813 8.156 2.004 1.00 90.12 153 LYS A N 1
ATOM 1240 C CA . LYS A 1 153 ? -9.396 9.505 1.571 1.00 90.12 153 LYS A CA 1
ATOM 1241 C C . LYS A 1 153 ? -8.016 9.499 0.912 1.00 90.12 153 LYS A C 1
ATOM 1243 O O . LYS A 1 153 ? -7.839 10.123 -0.131 1.00 90.12 153 LYS A O 1
ATOM 1248 N N . ILE A 1 154 ? -7.039 8.793 1.488 1.00 88.44 154 ILE A N 1
ATOM 1249 C CA . ILE A 1 154 ? -5.678 8.681 0.933 1.00 88.44 154 ILE A CA 1
ATOM 1250 C C . ILE A 1 154 ? -5.674 7.921 -0.400 1.00 88.44 154 ILE A C 1
ATOM 1252 O O . ILE A 1 154 ? -4.871 8.234 -1.286 1.00 88.44 154 ILE A O 1
ATOM 1256 N N . LEU A 1 155 ? -6.545 6.926 -0.556 1.00 88.62 155 LEU A N 1
ATOM 1257 C CA . LEU A 1 155 ? -6.740 6.163 -1.789 1.00 88.62 155 LEU A CA 1
ATOM 1258 C C . LEU A 1 155 ? -7.659 6.861 -2.805 1.00 88.62 155 LEU A C 1
ATOM 1260 O O . LEU A 1 155 ? -7.736 6.391 -3.940 1.00 88.62 155 LEU A O 1
ATOM 1264 N N . GLU A 1 156 ? -8.280 7.982 -2.424 1.00 84.31 156 GLU A N 1
ATOM 1265 C CA . GLU A 1 156 ? -9.236 8.756 -3.226 1.00 84.31 156 GLU A CA 1
ATOM 1266 C C . GLU A 1 156 ? -10.448 7.914 -3.680 1.00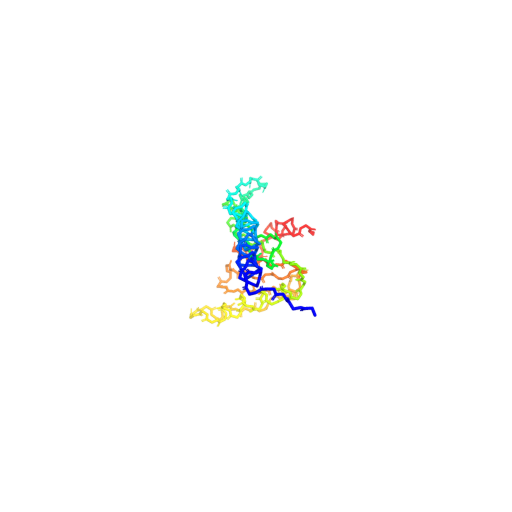 84.31 156 GLU A C 1
ATOM 1268 O O . GLU A 1 156 ? -10.845 7.946 -4.849 1.00 84.31 156 GLU A O 1
ATOM 1273 N N . VAL A 1 157 ? -11.018 7.135 -2.750 1.00 67.31 157 VAL A N 1
ATOM 1274 C CA . VAL A 1 157 ? -12.176 6.236 -2.947 1.00 67.31 157 VAL A CA 1
ATOM 1275 C C . VAL A 1 157 ? -13.294 6.464 -1.950 1.00 67.31 157 VAL A C 1
ATOM 1277 O O . VAL A 1 157 ? -13.008 6.940 -0.831 1.00 67.31 157 VAL A O 1
#

Secondary structure (DSSP, 8-state):
----HHHHHHHHHHHHHHHHHHHHHHHHHHHHHHHTT----EEEETTEEEEEPPPPTTEEEEEEEEETTTTEEEEEEEESSHHHHHHHHHHHHHHHTTSTTTGGG-EE-GGGSSSSEEEE-SSSSEEEEEETTEEEEEES-TTSHHHHHHHHHHHT-

Organism: NCBI:txid54005

pLDDT: mean 83.93, std 13.07, range [41.72, 97.81]

Foldseek 3Di:
DDDDPVVVVVVVVVVVVVVVVVVVVVVVVVVVVQVVQPPFDWDDDPQWTKTFDRDDPQWPGWIWTDHPPQRKIKTKTAGPFQVVLVVVLVVLLVVLCPDPPAVVQWDWPQVVDPAPTKIGRGNQQWMWTHHGRMIMIMGHHPVDPVNVVVVCVVVVD

Radius of gyration: 23.68 Å; chains: 1; bounding box: 60×36×68 Å

Sequence (157 aa):
MNIKRGEKKFILISMVILISLITNVSIFTLIDKFSTSNEIESQVVGDFIKTKENRSFLTESCDYYSSEKNDLGIKKTVVKSQDLAGNLFERILKNSMKRPYRAEFVKDISET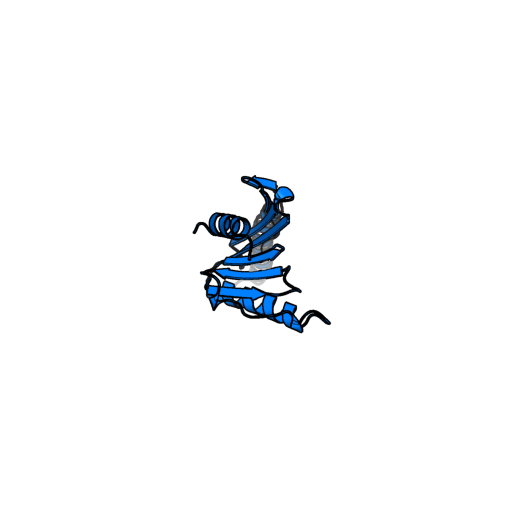YPYDRTYITSDQEDYLILYKNVVLEVSGNLEDEKVQEEIAKILEV